Protein AF-A0A7W9YPM6-F1 (afdb_monomer)

Structure (mmCIF, N/CA/C/O backbone):
data_AF-A0A7W9YPM6-F1
#
_entry.id   AF-A0A7W9YPM6-F1
#
loop_
_atom_site.group_PDB
_atom_site.id
_atom_site.type_symbol
_atom_site.label_atom_id
_atom_site.label_alt_id
_atom_site.label_comp_id
_atom_site.label_asym_id
_atom_site.label_entity_id
_atom_site.label_seq_id
_atom_site.pdbx_PDB_ins_code
_atom_site.Cartn_x
_atom_site.Cartn_y
_atom_site.Cartn_z
_atom_site.occupancy
_atom_site.B_iso_or_equiv
_atom_site.auth_seq_id
_atom_site.auth_comp_id
_atom_site.auth_asym_id
_atom_site.auth_atom_id
_atom_site.pdbx_PDB_model_num
ATOM 1 N N . MET A 1 1 ? 7.219 -7.997 -9.330 1.00 70.38 1 MET A N 1
ATOM 2 C CA . MET A 1 1 ? 7.796 -6.696 -8.945 1.00 70.38 1 MET A CA 1
ATOM 3 C C . MET A 1 1 ? 7.774 -6.607 -7.430 1.00 70.38 1 MET A C 1
ATOM 5 O O . MET A 1 1 ? 6.708 -6.798 -6.855 1.00 70.38 1 MET A O 1
ATOM 9 N N . ASN A 1 2 ? 8.928 -6.438 -6.785 1.00 84.19 2 ASN A N 1
ATOM 10 C CA . ASN A 1 2 ? 8.978 -6.275 -5.331 1.00 84.19 2 ASN A CA 1
ATOM 11 C C . ASN A 1 2 ? 8.712 -4.807 -4.997 1.00 84.19 2 ASN A C 1
ATOM 13 O O . ASN A 1 2 ? 9.310 -3.921 -5.606 1.00 84.19 2 ASN A O 1
ATOM 17 N N . ILE A 1 3 ? 7.807 -4.571 -4.055 1.00 90.56 3 ILE A N 1
ATOM 18 C CA . ILE A 1 3 ? 7.374 -3.238 -3.639 1.00 90.56 3 ILE A CA 1
ATOM 19 C C . ILE A 1 3 ? 7.685 -3.113 -2.159 1.00 90.56 3 ILE A C 1
ATOM 21 O O . ILE A 1 3 ? 7.471 -4.067 -1.407 1.00 90.56 3 ILE A O 1
ATOM 25 N N . TYR A 1 4 ? 8.185 -1.961 -1.739 1.00 91.81 4 TYR A N 1
ATOM 26 C CA . TYR A 1 4 ? 8.462 -1.662 -0.345 1.00 91.81 4 TYR A CA 1
ATOM 27 C C . TYR A 1 4 ? 7.701 -0.432 0.127 1.00 91.81 4 TYR A C 1
ATOM 29 O O . TYR A 1 4 ? 7.403 0.484 -0.643 1.00 91.81 4 TYR A O 1
ATOM 37 N N . PHE A 1 5 ? 7.379 -0.431 1.417 1.00 93.06 5 PHE A N 1
ATOM 38 C CA . PHE A 1 5 ? 6.849 0.739 2.093 1.00 93.06 5 PHE A CA 1
ATOM 39 C C . PHE A 1 5 ? 7.984 1.739 2.338 1.00 93.06 5 PHE A C 1
ATOM 41 O O . PHE A 1 5 ? 8.942 1.434 3.050 1.00 93.06 5 PHE A O 1
ATOM 48 N N . SER A 1 6 ? 7.888 2.918 1.723 1.00 92.06 6 SER A N 1
ATOM 49 C CA . SER A 1 6 ? 8.939 3.938 1.738 1.00 92.06 6 SER A CA 1
ATOM 50 C C . SER A 1 6 ? 8.724 4.960 2.849 1.00 92.06 6 SER A C 1
ATOM 52 O O . SER A 1 6 ? 9.638 5.209 3.632 1.00 92.06 6 SER A O 1
ATOM 54 N N . ASN A 1 7 ? 7.535 5.564 2.926 1.00 93.25 7 ASN A N 1
ATOM 55 C CA . ASN A 1 7 ? 7.234 6.596 3.917 1.00 93.25 7 ASN A CA 1
ATOM 56 C C . ASN A 1 7 ? 5.719 6.807 4.075 1.00 93.25 7 ASN A C 1
ATOM 58 O O . ASN A 1 7 ? 4.920 6.249 3.322 1.00 93.25 7 ASN A O 1
ATOM 62 N N . TYR A 1 8 ? 5.320 7.657 5.019 1.00 95.56 8 TYR A N 1
ATOM 63 C CA . TYR A 1 8 ? 3.950 8.128 5.173 1.00 95.56 8 TYR A CA 1
ATOM 64 C C . TYR A 1 8 ? 3.888 9.591 5.621 1.00 95.56 8 TYR A C 1
ATOM 66 O O . TYR A 1 8 ? 4.840 10.129 6.182 1.00 95.56 8 TYR A O 1
ATOM 74 N N . ILE A 1 9 ? 2.742 10.229 5.389 1.00 96.56 9 ILE A N 1
ATOM 75 C CA . ILE A 1 9 ? 2.405 11.556 5.914 1.00 96.56 9 ILE A CA 1
ATOM 76 C C . ILE A 1 9 ? 1.009 11.477 6.529 1.00 96.56 9 ILE A C 1
ATOM 78 O O . ILE A 1 9 ? 0.075 11.018 5.873 1.00 96.56 9 ILE A O 1
ATOM 82 N N . VAL A 1 10 ? 0.864 11.948 7.770 1.00 94.50 10 VAL A N 1
ATOM 83 C CA . VAL A 1 10 ? -0.439 12.150 8.422 1.00 94.50 10 VAL A CA 1
ATOM 84 C C . VAL A 1 10 ? -0.757 13.637 8.387 1.00 94.50 10 VAL A C 1
ATOM 86 O O . VAL A 1 10 ? -0.068 14.437 9.018 1.00 94.50 10 VAL A O 1
ATOM 89 N N . HIS A 1 11 ? -1.800 14.010 7.657 1.00 93.75 11 HIS A N 1
ATOM 90 C CA . HIS A 1 11 ? -2.347 15.356 7.691 1.00 93.75 11 HIS A CA 1
ATOM 91 C C . HIS A 1 11 ? -3.478 15.400 8.720 1.00 93.75 11 HIS A C 1
ATOM 93 O O . HIS A 1 11 ? -4.579 14.894 8.489 1.00 93.75 11 HIS A O 1
ATOM 99 N N . GLN A 1 12 ? -3.170 15.972 9.884 1.00 89.50 12 GLN A N 1
ATOM 100 C CA . GLN A 1 12 ? -4.081 15.994 11.022 1.00 89.50 12 GLN A CA 1
ATOM 101 C C . GLN A 1 12 ? -5.285 16.897 10.761 1.00 89.50 12 GLN A C 1
ATOM 103 O O . GLN A 1 12 ? -5.148 18.053 10.347 1.00 89.50 12 GLN A O 1
ATOM 108 N N . ALA A 1 13 ? -6.479 16.388 11.049 1.00 84.12 13 ALA A N 1
ATOM 109 C CA . ALA A 1 13 ? -7.677 17.209 10.995 1.00 84.12 13 ALA A CA 1
ATOM 110 C C . ALA A 1 13 ? -7.721 18.210 12.159 1.00 84.12 13 ALA A C 1
ATOM 112 O O . ALA A 1 13 ? -7.359 17.902 13.292 1.00 84.12 13 ALA A O 1
ATOM 113 N N . LYS A 1 14 ? -8.270 19.406 11.903 1.00 77.31 14 LYS A N 1
ATOM 114 C CA . LYS A 1 14 ? -8.477 20.435 12.943 1.00 77.31 14 LYS A CA 1
ATOM 115 C C . LYS A 1 14 ? -9.423 19.985 14.061 1.00 77.31 14 LYS A C 1
ATOM 117 O O . LYS A 1 14 ? -9.377 20.523 15.160 1.00 77.31 14 LYS A O 1
ATOM 122 N N . GLN A 1 15 ? -10.320 19.045 13.767 1.00 73.44 15 GLN A N 1
ATOM 123 C CA . GLN A 1 15 ? -11.243 18.475 14.741 1.00 73.44 15 GLN A CA 1
ATOM 124 C C . GLN A 1 15 ? -10.820 17.045 15.056 1.00 73.44 15 GLN A C 1
ATOM 126 O O . GLN A 1 15 ? -10.703 16.234 14.140 1.00 73.44 15 GLN A O 1
ATOM 131 N N . GLY A 1 16 ? -10.670 16.731 16.344 1.00 74.75 16 GLY A N 1
ATOM 132 C CA . GLY A 1 16 ? -10.303 15.394 16.807 1.00 74.75 16 GLY A CA 1
ATOM 133 C C . GLY A 1 16 ? -11.259 14.300 16.311 1.00 74.75 16 GLY A C 1
ATOM 134 O O . GLY A 1 16 ? -12.472 14.515 16.162 1.00 74.75 16 GLY A O 1
ATOM 135 N N . GLY A 1 17 ? -10.687 13.129 16.031 1.00 84.00 17 GLY A N 1
ATOM 136 C CA . GLY A 1 17 ? -11.378 11.899 15.647 1.00 84.00 17 GLY A CA 1
ATOM 137 C C . GLY A 1 17 ? -11.103 10.760 16.630 1.00 84.00 17 GLY A C 1
ATOM 138 O O . GLY A 1 17 ? -10.330 10.909 17.576 1.00 84.00 17 GLY A O 1
ATOM 139 N N . LYS A 1 18 ? -11.734 9.603 16.407 1.00 90.38 18 LYS A N 1
ATOM 140 C CA . LYS A 1 18 ? -11.405 8.390 17.171 1.00 90.38 18 LYS A CA 1
ATOM 141 C C . LYS A 1 18 ? -10.057 7.859 16.695 1.00 90.38 18 LYS A C 1
ATOM 143 O O . LYS A 1 18 ? -9.777 7.934 15.505 1.00 90.38 18 LYS A O 1
ATOM 148 N N . MET A 1 19 ? -9.250 7.310 17.596 1.00 91.94 19 MET A N 1
ATOM 149 C CA . MET A 1 19 ? -7.986 6.674 17.224 1.00 91.94 19 MET A CA 1
ATOM 150 C C . MET A 1 19 ? -8.243 5.443 16.338 1.00 91.94 19 MET A C 1
ATOM 152 O O . MET A 1 19 ? -9.158 4.650 16.591 1.00 91.94 19 MET A O 1
ATOM 156 N N . CYS A 1 20 ? -7.438 5.296 15.295 1.00 91.44 20 CYS A N 1
ATOM 157 C CA . CYS A 1 20 ? -7.378 4.125 14.434 1.00 91.44 20 CYS A CA 1
ATOM 158 C C . CYS A 1 20 ? -5.928 3.838 14.042 1.00 91.44 20 CYS A C 1
ATOM 160 O O . CYS A 1 20 ? -5.061 4.714 14.074 1.00 91.44 20 CYS A O 1
ATOM 162 N N . GLU A 1 21 ? -5.666 2.596 13.667 1.00 92.50 21 GLU A N 1
ATOM 163 C CA . GLU A 1 21 ? -4.341 2.141 13.273 1.00 92.50 21 GLU A CA 1
ATOM 164 C C . GLU A 1 21 ? -4.397 1.637 11.842 1.00 92.50 21 GLU A C 1
ATOM 166 O O . GLU A 1 21 ? -5.256 0.833 11.484 1.00 92.50 21 GLU A O 1
ATOM 171 N N . VAL A 1 22 ? -3.463 2.092 11.022 1.00 93.56 22 VAL A N 1
ATOM 172 C CA . VAL A 1 22 ? -3.251 1.549 9.687 1.00 93.56 22 VAL A CA 1
ATOM 173 C C . VAL A 1 22 ? -2.108 0.558 9.761 1.00 93.56 22 VAL A C 1
ATOM 175 O O . VAL A 1 22 ? -1.008 0.883 10.210 1.00 93.56 22 VAL A O 1
ATOM 178 N N . LEU A 1 23 ? -2.406 -0.669 9.358 1.00 92.69 23 LEU A N 1
ATOM 179 C CA . LEU A 1 23 ? -1.520 -1.815 9.428 1.00 92.69 23 LEU A CA 1
ATOM 180 C C . LEU A 1 23 ? -1.058 -2.148 8.014 1.00 92.69 23 LEU A C 1
ATOM 182 O O . LEU A 1 23 ? -1.881 -2.418 7.139 1.00 92.69 23 LEU A O 1
ATOM 186 N N . ILE A 1 24 ? 0.254 -2.145 7.802 1.00 93.44 24 ILE A N 1
ATOM 187 C CA . ILE A 1 24 ? 0.884 -2.512 6.532 1.00 93.44 24 ILE A CA 1
ATOM 188 C C . ILE A 1 24 ? 1.659 -3.801 6.761 1.00 93.44 24 ILE A C 1
ATOM 190 O O . ILE A 1 24 ? 2.572 -3.827 7.588 1.00 93.44 24 ILE A O 1
ATOM 194 N N . LYS A 1 25 ? 1.293 -4.869 6.054 1.00 92.25 25 LYS A N 1
ATOM 195 C CA . LYS A 1 25 ? 1.967 -6.161 6.177 1.00 92.25 25 LYS A CA 1
ATOM 196 C C . LYS A 1 25 ? 3.303 -6.134 5.435 1.00 92.25 25 LYS A C 1
ATOM 198 O O . LYS A 1 25 ? 3.363 -5.861 4.236 1.00 92.25 25 LYS A O 1
ATOM 203 N N . GLU A 1 26 ? 4.371 -6.408 6.173 1.00 90.31 26 GLU A N 1
ATOM 204 C CA . GLU A 1 26 ? 5.752 -6.475 5.703 1.00 90.31 26 GLU A CA 1
ATOM 205 C C . GLU A 1 26 ? 6.220 -7.935 5.694 1.00 90.31 26 GLU A C 1
ATOM 207 O O . GLU A 1 26 ? 5.919 -8.699 6.614 1.00 90.31 26 GLU A O 1
ATOM 212 N N . LYS A 1 27 ? 7.022 -8.309 4.692 1.00 87.75 27 LYS A N 1
ATOM 213 C CA . LYS A 1 27 ? 7.661 -9.626 4.658 1.00 87.75 27 LYS A CA 1
ATOM 214 C C . LYS A 1 27 ? 8.650 -9.762 5.824 1.00 87.75 27 LYS A C 1
ATOM 216 O O . LYS A 1 27 ? 9.477 -8.866 6.017 1.00 87.75 27 LYS A O 1
ATOM 221 N N . PRO A 1 28 ? 8.641 -10.881 6.569 1.00 75.94 28 PRO A N 1
ATOM 222 C CA . PRO A 1 28 ? 9.538 -11.085 7.706 1.00 75.94 28 PRO A CA 1
ATOM 223 C C . PRO A 1 28 ? 11.018 -11.151 7.301 1.00 75.94 28 PRO A C 1
ATOM 225 O O . PRO A 1 28 ? 11.866 -10.642 8.034 1.00 75.94 28 PRO A O 1
ATOM 228 N N . ASN A 1 29 ? 11.308 -11.708 6.119 1.00 74.75 29 ASN A N 1
ATOM 229 C CA . ASN A 1 29 ? 12.650 -11.859 5.552 1.00 74.75 29 ASN A CA 1
ATOM 230 C C . ASN A 1 29 ? 12.658 -11.347 4.099 1.00 74.75 29 ASN A C 1
ATOM 232 O O . ASN A 1 29 ? 12.506 -12.137 3.162 1.00 74.75 29 ASN A O 1
ATOM 236 N N . PRO A 1 30 ? 12.734 -10.023 3.881 1.00 73.38 30 PRO A N 1
ATOM 237 C CA . PRO A 1 30 ? 12.747 -9.472 2.535 1.00 73.38 30 PRO A CA 1
ATOM 238 C C . PRO A 1 30 ? 14.016 -9.926 1.787 1.00 73.38 30 PRO A C 1
ATOM 240 O O . PRO A 1 30 ? 15.078 -10.019 2.401 1.00 73.38 30 PRO A O 1
ATOM 243 N N . PRO A 1 31 ? 13.948 -10.162 0.461 1.00 65.81 31 PRO A N 1
ATOM 244 C CA . PRO A 1 31 ? 15.113 -10.570 -0.338 1.00 65.81 31 PRO A CA 1
ATOM 245 C C . PRO A 1 31 ? 16.246 -9.529 -0.338 1.00 65.81 31 PRO A C 1
ATOM 247 O O . PRO A 1 31 ? 17.378 -9.848 -0.681 1.00 65.81 31 PRO A O 1
ATOM 250 N N . PHE A 1 32 ? 15.944 -8.299 0.076 1.00 68.69 32 PHE A N 1
ATOM 251 C CA . PHE A 1 32 ? 16.897 -7.230 0.329 1.00 68.69 32 PHE A CA 1
ATOM 252 C C . PHE A 1 32 ? 16.694 -6.780 1.781 1.00 68.69 32 PHE A C 1
ATOM 254 O O . PHE A 1 32 ? 15.632 -6.256 2.115 1.00 68.69 32 PHE A O 1
ATOM 261 N N . HIS A 1 33 ? 17.677 -7.034 2.653 1.00 55.09 33 HIS A N 1
ATOM 262 C CA . HIS A 1 33 ? 17.526 -6.953 4.116 1.00 55.09 33 HIS A CA 1
ATOM 263 C C . HIS A 1 33 ? 17.085 -5.577 4.649 1.00 55.09 33 HIS A C 1
ATOM 265 O O . HIS A 1 33 ? 16.446 -5.509 5.698 1.00 55.09 33 HIS A O 1
ATOM 271 N N . GLU A 1 34 ? 17.377 -4.495 3.927 1.00 60.44 34 GLU A N 1
ATOM 272 C CA . GLU A 1 34 ? 16.981 -3.129 4.301 1.00 60.44 34 GLU A CA 1
ATOM 273 C C . GLU A 1 34 ? 15.593 -2.734 3.768 1.00 60.44 34 GLU A C 1
ATOM 275 O O . GLU A 1 34 ? 14.989 -1.756 4.214 1.00 60.44 34 GLU A O 1
ATOM 280 N N . SER A 1 35 ? 15.050 -3.500 2.821 1.00 63.25 35 SER A N 1
ATOM 281 C CA . SER A 1 35 ? 13.790 -3.188 2.159 1.00 63.25 35 SER A CA 1
ATOM 282 C C . SER A 1 35 ? 12.616 -3.702 2.982 1.00 63.25 35 SER A C 1
ATOM 284 O O . SER A 1 35 ? 12.411 -4.906 3.110 1.00 63.25 35 SER A O 1
ATOM 286 N N . ARG A 1 36 ? 11.766 -2.800 3.482 1.00 75.94 36 ARG A N 1
ATOM 287 C CA . ARG A 1 36 ? 10.468 -3.140 4.097 1.00 75.94 36 ARG A CA 1
ATOM 288 C C . ARG A 1 36 ? 9.461 -3.578 3.029 1.00 75.94 36 ARG A C 1
ATOM 290 O O . ARG A 1 36 ? 8.461 -2.902 2.781 1.00 75.94 36 ARG A O 1
ATOM 297 N N . THR A 1 37 ? 9.779 -4.658 2.308 1.00 88.75 37 THR A N 1
ATOM 298 C CA . THR A 1 37 ? 8.940 -5.154 1.215 1.00 88.75 37 THR A CA 1
ATOM 299 C C . THR A 1 37 ? 7.611 -5.632 1.759 1.00 88.75 37 THR A C 1
ATOM 301 O O . THR A 1 37 ? 7.576 -6.308 2.785 1.00 88.75 37 THR A O 1
ATOM 304 N N . ILE A 1 38 ? 6.538 -5.313 1.056 1.00 91.56 38 ILE A N 1
ATOM 305 C CA . ILE A 1 38 ? 5.182 -5.628 1.488 1.00 91.56 38 ILE A CA 1
ATOM 306 C C . ILE A 1 38 ? 4.710 -6.960 0.914 1.00 91.56 38 ILE A C 1
ATOM 308 O O . ILE A 1 38 ? 5.251 -7.476 -0.072 1.00 91.56 38 ILE A O 1
ATOM 312 N N . GLU A 1 39 ? 3.665 -7.501 1.519 1.00 90.94 39 GLU A N 1
ATOM 313 C CA . GLU A 1 39 ? 2.921 -8.634 0.984 1.00 90.94 39 GLU A CA 1
ATOM 314 C C . GLU A 1 39 ? 1.418 -8.471 1.254 1.00 90.94 39 GLU A C 1
ATOM 316 O O . GLU A 1 39 ? 1.038 -7.784 2.205 1.0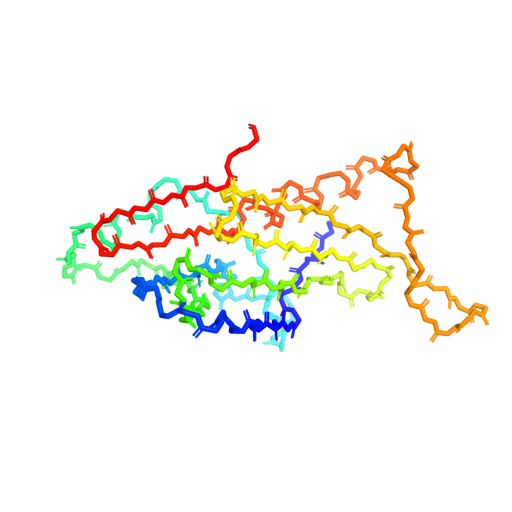0 90.94 39 GLU A O 1
ATOM 321 N N . PRO A 1 40 ? 0.542 -9.078 0.436 1.00 90.38 40 PRO A N 1
ATOM 322 C CA . PRO A 1 40 ? -0.895 -9.012 0.664 1.00 90.38 40 PRO A CA 1
ATOM 323 C C . PRO A 1 40 ? -1.291 -9.574 2.034 1.00 90.38 40 PRO A C 1
ATOM 325 O O . PRO A 1 40 ? -0.753 -10.587 2.494 1.00 90.38 40 PRO A O 1
ATOM 328 N N . ILE A 1 41 ? -2.272 -8.931 2.663 1.00 88.44 41 ILE A N 1
ATOM 329 C CA . ILE A 1 41 ? -2.933 -9.433 3.864 1.00 88.44 41 ILE A CA 1
ATOM 330 C C . ILE A 1 41 ? -3.911 -10.533 3.449 1.00 88.44 41 ILE A C 1
ATOM 332 O O . ILE A 1 41 ? -4.774 -10.335 2.591 1.00 88.44 41 ILE A O 1
ATOM 336 N N . HIS A 1 42 ? -3.801 -11.683 4.101 1.00 83.94 42 HIS A N 1
ATOM 337 C CA . HIS A 1 42 ? -4.801 -12.739 4.078 1.00 83.94 42 HIS A CA 1
ATOM 338 C C . HIS A 1 42 ? -5.707 -12.625 5.306 1.00 83.94 42 HIS A C 1
ATOM 340 O O . HIS A 1 42 ? -5.307 -12.131 6.360 1.00 83.94 42 HIS A O 1
ATOM 346 N N . PHE A 1 43 ? -6.940 -13.120 5.196 1.00 78.44 43 PHE A N 1
ATOM 347 C CA . PHE A 1 43 ? -7.895 -13.104 6.309 1.00 78.44 43 PHE A CA 1
ATOM 348 C C . PHE A 1 43 ? -7.333 -13.775 7.576 1.00 78.44 43 PHE A C 1
ATOM 350 O O . PHE A 1 43 ? -7.487 -13.252 8.679 1.00 78.44 43 PHE A O 1
ATOM 357 N N . SER A 1 44 ? -6.613 -14.891 7.412 1.00 81.12 44 SER A N 1
ATOM 358 C CA . SER A 1 44 ? -5.926 -15.603 8.498 1.00 81.12 44 SER A CA 1
ATOM 359 C C . SER A 1 44 ? -4.954 -14.718 9.272 1.00 81.12 44 SER A C 1
ATOM 361 O O . SER A 1 44 ? -4.839 -14.857 10.487 1.00 81.12 44 SER A O 1
ATOM 363 N N . ASP A 1 45 ? -4.299 -13.775 8.593 1.00 80.81 45 ASP A N 1
ATOM 364 C CA . ASP A 1 45 ? -3.316 -12.893 9.215 1.00 80.81 45 ASP A CA 1
ATOM 365 C C . ASP A 1 45 ? -3.976 -11.951 10.220 1.00 80.81 45 ASP A C 1
ATOM 367 O O . ASP A 1 45 ? -3.330 -11.490 11.154 1.00 80.81 45 ASP A O 1
ATOM 371 N N . SER A 1 46 ? -5.263 -11.658 10.048 1.00 73.62 46 SER A N 1
ATOM 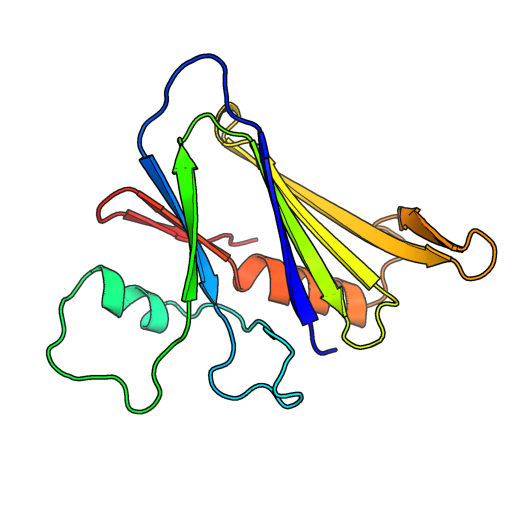372 C CA . SER A 1 46 ? -5.977 -10.699 10.889 1.00 73.62 46 SER A CA 1
ATOM 373 C C . SER A 1 46 ? -6.592 -11.326 12.137 1.00 73.62 46 SER A C 1
ATOM 375 O O . SER A 1 46 ? -6.958 -10.610 13.069 1.00 73.62 46 SER A O 1
ATOM 377 N N . LEU A 1 47 ? -6.655 -12.661 12.202 1.00 75.81 47 LEU A N 1
ATOM 378 C CA . LEU A 1 47 ? -7.144 -13.385 13.378 1.00 75.81 47 LEU A CA 1
ATOM 379 C C . LEU A 1 47 ? -6.288 -13.112 14.625 1.00 75.81 47 LEU A C 1
ATOM 381 O O . LEU A 1 47 ? -6.820 -13.109 15.734 1.00 75.81 47 LEU A O 1
ATOM 385 N N . GLN A 1 48 ? -5.001 -12.784 14.450 1.00 74.31 48 GLN A N 1
ATOM 386 C CA . GLN A 1 48 ? -4.096 -12.425 15.552 1.00 74.31 48 GLN A CA 1
ATOM 387 C C . GLN A 1 48 ? -4.507 -11.148 16.303 1.00 74.31 48 GLN A C 1
ATOM 389 O O . GLN A 1 48 ? -4.057 -10.907 17.417 1.00 74.31 48 GLN A O 1
ATOM 394 N N . PHE A 1 49 ? -5.348 -10.310 15.693 1.00 73.06 49 PHE A N 1
ATOM 395 C CA . PHE A 1 49 ? -5.846 -9.082 16.311 1.00 73.06 49 PHE A CA 1
ATOM 396 C C . PHE A 1 49 ? -7.197 -9.271 17.010 1.00 73.06 49 PHE A C 1
ATOM 398 O O . PHE A 1 49 ? -7.642 -8.369 17.717 1.00 73.06 49 PHE A O 1
ATOM 405 N N . ILE A 1 50 ? -7.854 -10.413 16.790 1.00 69.62 50 ILE A N 1
ATOM 406 C CA . ILE A 1 50 ? -9.158 -10.759 17.373 1.00 69.62 50 ILE A CA 1
ATOM 407 C C . ILE A 1 50 ? -8.971 -11.742 18.535 1.00 69.62 50 ILE A C 1
ATOM 409 O O . ILE A 1 50 ? -9.705 -11.681 19.518 1.00 69.62 50 ILE A O 1
ATOM 413 N N . SER A 1 51 ? -7.970 -12.622 18.452 1.00 64.00 51 S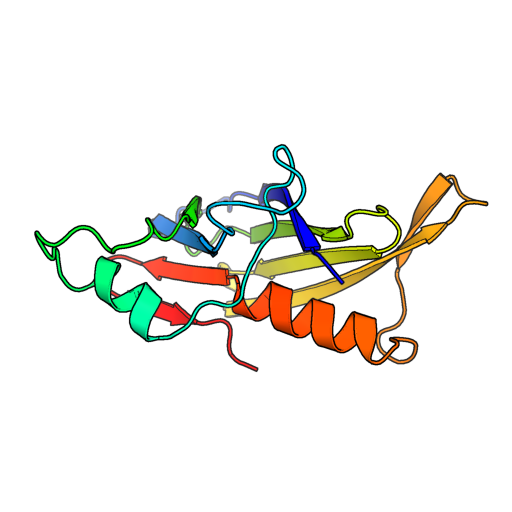ER A N 1
ATOM 414 C CA . SER A 1 51 ? -7.641 -13.588 19.496 1.00 64.00 51 SER A CA 1
ATOM 415 C C . SER A 1 51 ? -6.202 -13.382 19.977 1.00 64.00 51 SER A C 1
ATOM 417 O O . SER A 1 51 ? -5.281 -13.491 19.164 1.00 64.00 51 SER A O 1
ATOM 419 N N . PRO A 1 52 ? -5.970 -13.135 21.279 1.00 55.38 52 PRO A N 1
ATOM 420 C CA . PRO A 1 52 ? -4.651 -13.295 21.868 1.00 55.38 52 PRO A CA 1
ATOM 421 C C . PRO A 1 52 ? -4.347 -14.798 21.912 1.00 55.38 52 PRO A C 1
ATOM 423 O O . PRO A 1 52 ? -4.616 -15.477 22.896 1.00 55.38 52 PRO A O 1
ATOM 426 N N . SER A 1 53 ? -3.874 -15.361 20.803 1.00 54.19 53 SER A N 1
ATOM 427 C CA . SER A 1 53 ? -3.365 -16.729 20.815 1.00 54.19 53 SER A CA 1
ATOM 428 C C . SER A 1 53 ? -1.975 -16.732 21.447 1.00 54.19 53 SER A C 1
ATOM 430 O O . SER A 1 53 ? -1.050 -16.130 20.908 1.00 54.19 53 SER A O 1
ATOM 432 N N . ASP A 1 54 ? -1.808 -17.478 22.542 1.00 55.41 54 ASP A N 1
ATOM 433 C CA . ASP A 1 54 ? -0.507 -17.749 23.188 1.00 55.41 54 ASP A CA 1
ATOM 434 C C . ASP A 1 54 ? 0.488 -18.477 22.263 1.00 55.41 54 ASP A C 1
ATOM 436 O O . ASP A 1 54 ? 1.684 -18.586 22.542 1.00 55.41 54 ASP A O 1
ATOM 440 N N . LYS A 1 55 ? 0.002 -18.983 21.125 1.00 55.53 55 LYS A N 1
ATOM 441 C CA . LYS A 1 55 ? 0.812 -19.626 20.096 1.00 55.53 55 LYS A CA 1
ATOM 442 C C . LYS A 1 55 ? 1.394 -18.563 19.172 1.00 55.53 55 LYS A C 1
ATOM 444 O O . LYS A 1 55 ? 0.708 -18.044 18.294 1.00 55.53 55 LYS A O 1
ATOM 449 N N . ARG A 1 56 ? 2.685 -18.273 19.355 1.00 54.75 56 ARG A N 1
ATOM 450 C CA . ARG A 1 56 ? 3.461 -17.485 18.391 1.00 54.75 56 ARG A CA 1
ATOM 451 C C . ARG A 1 56 ? 3.384 -18.171 17.018 1.00 54.75 56 ARG A C 1
ATOM 453 O O . ARG A 1 56 ? 3.641 -19.375 16.951 1.00 54.75 56 ARG A O 1
ATOM 460 N N . PRO A 1 57 ? 3.024 -17.454 15.942 1.00 57.44 57 PRO A N 1
ATOM 461 C CA . PRO A 1 57 ? 3.044 -18.027 14.602 1.00 57.44 57 PRO A CA 1
ATOM 462 C C . PRO A 1 57 ? 4.465 -18.494 14.240 1.00 57.44 57 PRO A C 1
ATOM 464 O O . PRO A 1 57 ? 5.447 -17.904 14.694 1.00 57.44 57 PRO A O 1
ATOM 467 N N . LEU A 1 58 ? 4.555 -19.572 13.447 1.00 55.69 58 LEU A N 1
ATOM 468 C CA . LEU A 1 58 ? 5.820 -20.208 13.034 1.00 55.69 58 LEU A CA 1
ATOM 469 C C . LEU A 1 58 ? 6.772 -19.215 12.348 1.00 55.69 58 LEU A C 1
ATOM 471 O O . LEU A 1 58 ? 7.978 -19.277 12.567 1.00 55.69 58 LEU A O 1
ATOM 475 N N . GLU A 1 59 ? 6.220 -18.257 11.601 1.00 59.22 59 GLU A N 1
ATOM 476 C CA . GLU A 1 59 ? 6.907 -17.023 11.232 1.00 59.22 59 GLU A CA 1
ATOM 477 C C . GLU A 1 59 ? 6.154 -15.821 11.819 1.00 59.22 59 GLU A C 1
ATOM 479 O O . GLU A 1 59 ? 4.928 -15.739 11.685 1.00 59.22 59 GLU A O 1
ATOM 484 N N . PRO A 1 60 ? 6.842 -14.865 12.467 1.00 66.44 60 PRO A N 1
ATOM 485 C CA . PRO A 1 60 ? 6.189 -13.672 12.976 1.00 66.44 60 PRO A CA 1
ATOM 486 C C . PRO A 1 60 ? 5.711 -12.816 11.801 1.00 66.44 60 PRO A C 1
ATOM 488 O O . PRO A 1 60 ? 6.523 -12.218 11.095 1.00 66.44 60 PRO A O 1
ATOM 491 N N . ILE A 1 61 ? 4.393 -12.733 11.611 1.00 71.75 61 ILE A N 1
ATOM 492 C CA . ILE A 1 61 ? 3.790 -11.784 10.673 1.00 71.75 61 ILE A CA 1
ATOM 493 C C . ILE A 1 61 ? 4.191 -10.378 11.127 1.00 71.75 61 ILE A C 1
ATOM 495 O O . ILE A 1 61 ? 3.923 -9.989 12.267 1.00 71.75 61 ILE A O 1
ATOM 499 N N . ARG A 1 62 ? 4.853 -9.614 10.255 1.00 82.88 62 ARG A N 1
ATOM 500 C CA . ARG A 1 62 ? 5.309 -8.265 10.590 1.00 82.88 62 ARG A CA 1
ATOM 501 C C . ARG A 1 62 ? 4.331 -7.240 10.055 1.00 82.88 62 ARG A C 1
ATOM 503 O O . ARG A 1 62 ? 4.050 -7.195 8.863 1.00 82.88 62 ARG A O 1
ATOM 510 N N . TYR A 1 63 ? 3.851 -6.386 10.949 1.00 87.31 63 TYR A N 1
ATOM 511 C CA . TYR A 1 63 ? 3.078 -5.214 10.574 1.00 87.31 63 TYR A CA 1
ATOM 512 C C . TYR A 1 63 ? 3.834 -3.948 10.930 1.00 87.31 63 TYR A C 1
ATOM 514 O O . TYR A 1 63 ? 4.260 -3.755 12.071 1.00 87.31 63 TYR A O 1
ATOM 522 N N . ARG A 1 64 ? 3.922 -3.042 9.961 1.00 89.81 64 ARG A N 1
ATOM 523 C CA . ARG A 1 64 ? 4.128 -1.629 10.244 1.00 89.81 64 ARG A CA 1
ATOM 524 C C . ARG A 1 64 ? 2.802 -1.057 10.717 1.00 89.81 64 ARG A C 1
ATOM 526 O O . ARG A 1 64 ? 1.798 -1.187 10.023 1.00 89.81 64 ARG A O 1
ATOM 533 N N . MET A 1 65 ? 2.807 -0.424 11.881 1.00 91.44 65 MET A N 1
ATOM 534 C CA . MET A 1 65 ? 1.631 0.236 12.436 1.00 91.44 65 MET A CA 1
ATOM 535 C C . MET A 1 65 ? 1.799 1.749 12.345 1.00 91.44 65 MET A C 1
ATOM 537 O O . MET A 1 65 ? 2.835 2.283 12.742 1.00 91.44 65 MET A O 1
ATOM 541 N N . ILE A 1 66 ? 0.776 2.428 11.832 1.00 93.94 66 ILE A N 1
ATOM 542 C CA . ILE A 1 66 ? 0.679 3.886 11.803 1.00 93.94 66 ILE A CA 1
ATOM 543 C C . ILE A 1 66 ? -0.569 4.288 12.581 1.00 93.94 66 ILE A C 1
ATOM 545 O O . ILE A 1 66 ? -1.687 3.949 12.195 1.00 93.94 66 ILE A O 1
ATOM 549 N N . THR A 1 67 ? -0.380 5.031 13.665 1.00 92.88 67 THR A N 1
ATOM 550 C CA . THR A 1 67 ? -1.477 5.570 14.471 1.00 92.88 67 THR A CA 1
ATOM 551 C C . THR A 1 67 ? -1.964 6.892 13.888 1.00 92.88 67 THR A C 1
ATOM 553 O O . THR A 1 67 ? -1.169 7.798 13.643 1.00 92.88 67 THR A O 1
ATOM 556 N N . CYS A 1 68 ? -3.274 7.015 13.703 1.00 93.06 68 CYS A N 1
ATOM 557 C CA . CYS A 1 68 ? -3.943 8.233 13.249 1.00 93.06 68 CYS A CA 1
ATOM 558 C C . CYS A 1 68 ? -5.363 8.303 13.833 1.00 93.06 68 CYS A C 1
ATOM 560 O O . CYS A 1 68 ? -5.743 7.493 14.684 1.00 93.06 68 CYS A O 1
ATOM 562 N N . THR A 1 69 ? -6.149 9.287 13.412 1.00 92.88 69 THR A N 1
ATOM 563 C CA . THR A 1 69 ? -7.562 9.400 13.768 1.00 92.88 69 THR A CA 1
ATOM 564 C C . THR A 1 69 ? -8.470 9.186 12.562 1.00 92.88 69 THR A C 1
ATOM 566 O O . THR A 1 69 ? -8.098 9.452 11.423 1.00 92.88 69 THR A O 1
ATOM 569 N N . THR A 1 70 ? -9.724 8.802 12.811 1.00 89.94 70 THR A N 1
ATOM 570 C CA . THR A 1 70 ? -10.759 8.611 11.777 1.00 89.94 70 THR A CA 1
ATOM 571 C C . THR A 1 70 ? -11.151 9.892 11.028 1.00 89.94 70 THR A C 1
ATOM 573 O O . THR A 1 70 ? -12.099 9.873 10.245 1.00 89.94 70 THR A O 1
ATOM 576 N N . LYS A 1 71 ? -10.506 11.026 11.311 1.00 91.00 71 LYS A N 1
ATOM 577 C CA . LYS A 1 71 ? -10.703 12.288 10.595 1.00 91.00 71 LYS A CA 1
ATOM 578 C C . LYS A 1 71 ? -9.457 12.753 9.847 1.00 91.00 71 LYS A C 1
ATOM 580 O O . LYS A 1 71 ? -9.596 13.653 9.027 1.00 91.00 71 LYS A O 1
ATOM 585 N N . ASP A 1 72 ? -8.294 12.163 10.113 1.00 93.38 72 ASP A N 1
ATOM 586 C CA . ASP A 1 72 ? -7.050 12.541 9.447 1.00 93.38 72 ASP A CA 1
ATOM 587 C C . ASP A 1 72 ? -7.061 12.109 7.978 1.00 93.38 72 ASP A C 1
ATOM 589 O O . ASP A 1 72 ? -7.792 11.197 7.582 1.00 93.38 72 ASP A O 1
ATOM 593 N N . ASP A 1 73 ? -6.205 12.740 7.181 1.00 94.38 73 ASP A N 1
ATOM 594 C CA . ASP A 1 73 ? -5.849 12.218 5.868 1.00 94.38 73 ASP A CA 1
ATOM 595 C C . ASP A 1 73 ? -4.474 11.546 5.967 1.00 94.38 73 ASP A C 1
ATOM 597 O O . ASP A 1 73 ? -3.518 12.124 6.492 1.00 94.38 73 ASP A O 1
ATOM 601 N N . LEU A 1 74 ? -4.361 10.316 5.471 1.00 96.00 74 LEU A N 1
ATOM 602 C CA . LEU A 1 74 ? -3.126 9.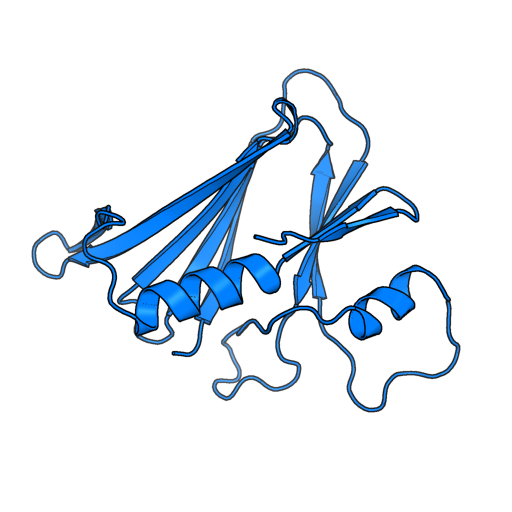536 5.512 1.00 96.00 74 LEU A CA 1
ATOM 603 C C . LEU A 1 74 ? -2.628 9.267 4.098 1.00 96.00 74 LEU A C 1
ATOM 605 O O . LEU A 1 74 ? -3.331 8.673 3.285 1.00 96.00 74 LEU A O 1
ATOM 609 N N . PHE A 1 75 ? -1.383 9.641 3.835 1.00 97.25 75 PHE A N 1
ATOM 610 C CA . PHE A 1 75 ? -0.686 9.373 2.586 1.00 97.25 75 PHE A CA 1
ATOM 611 C C . PHE A 1 75 ? 0.363 8.302 2.845 1.00 97.25 75 PHE A C 1
ATOM 613 O O . PHE A 1 75 ? 1.241 8.491 3.683 1.00 97.25 75 PHE A O 1
ATOM 620 N N . LEU A 1 76 ? 0.282 7.191 2.126 1.00 96.81 76 LEU A N 1
ATOM 621 C CA . LEU A 1 76 ? 1.245 6.099 2.184 1.00 96.81 76 LEU A CA 1
ATOM 622 C C . LEU A 1 76 ? 2.018 6.041 0.875 1.00 96.81 76 LEU A C 1
ATOM 624 O O . LEU A 1 76 ? 1.413 6.003 -0.196 1.00 96.81 76 LEU A O 1
ATOM 628 N N . PHE A 1 77 ? 3.342 6.002 0.965 1.00 96.19 77 PHE A N 1
ATOM 629 C CA . PHE A 1 77 ? 4.239 5.976 -0.182 1.00 96.19 77 PHE A CA 1
ATOM 630 C C . PHE A 1 77 ? 4.894 4.608 -0.288 1.00 96.19 77 PHE A C 1
ATOM 632 O O . PHE A 1 77 ? 5.603 4.167 0.621 1.00 96.19 77 PHE A O 1
ATOM 639 N N . PHE A 1 78 ? 4.695 3.968 -1.429 1.00 95.25 78 PHE A N 1
ATOM 640 C CA . PHE A 1 78 ? 5.294 2.694 -1.780 1.00 95.25 78 PHE A CA 1
ATOM 641 C C . PHE A 1 78 ? 6.112 2.853 -3.047 1.00 95.25 78 PHE A C 1
ATOM 643 O O . PHE A 1 78 ? 5.772 3.659 -3.915 1.00 95.25 78 PHE A O 1
ATOM 650 N N . LYS A 1 79 ? 7.189 2.086 -3.154 1.00 94.25 79 LYS A N 1
ATOM 651 C CA . LYS A 1 79 ? 8.090 2.136 -4.301 1.00 94.25 79 LYS A CA 1
ATOM 652 C C . LYS A 1 79 ? 8.521 0.747 -4.717 1.00 94.25 79 LYS A C 1
ATOM 654 O O . LYS A 1 79 ? 8.542 -0.180 -3.906 1.00 94.25 79 LYS A O 1
ATOM 659 N N . THR A 1 80 ? 8.867 0.605 -5.982 1.00 91.31 80 THR A N 1
ATOM 660 C CA . THR A 1 80 ? 9.582 -0.571 -6.470 1.00 91.31 80 THR A CA 1
ATOM 661 C C . THR A 1 80 ? 11.038 -0.522 -6.053 1.00 91.31 80 THR A C 1
ATOM 663 O O . THR A 1 80 ? 11.581 0.550 -5.832 1.00 91.31 80 THR A O 1
ATOM 666 N N . ILE A 1 81 ? 11.679 -1.685 -5.933 1.00 87.69 81 ILE A N 1
ATOM 667 C CA . ILE A 1 81 ? 13.088 -1.769 -5.503 1.00 87.69 81 ILE A CA 1
ATOM 668 C C . ILE A 1 81 ? 14.044 -1.034 -6.456 1.00 87.69 81 ILE A C 1
ATOM 670 O O . ILE A 1 81 ? 15.060 -0.518 -6.012 1.00 87.69 81 ILE A O 1
ATOM 674 N N . ASP A 1 82 ? 13.713 -0.964 -7.743 1.00 88.50 82 ASP A N 1
ATOM 675 C CA . ASP A 1 82 ? 14.457 -0.195 -8.750 1.00 88.50 82 ASP A CA 1
ATOM 676 C C . ASP A 1 82 ? 14.114 1.309 -8.757 1.00 88.50 82 ASP A C 1
ATOM 678 O O . ASP A 1 82 ? 14.582 2.045 -9.625 1.00 88.50 82 ASP A O 1
ATOM 682 N N . ASP A 1 83 ? 13.264 1.754 -7.825 1.00 90.00 83 ASP A N 1
ATOM 683 C CA . ASP A 1 83 ? 12.743 3.113 -7.676 1.00 90.00 83 ASP A CA 1
ATOM 684 C C . ASP A 1 83 ? 12.021 3.685 -8.915 1.00 90.00 83 ASP A C 1
ATOM 686 O O . ASP A 1 83 ? 11.653 4.862 -8.913 1.00 90.00 83 ASP A O 1
ATOM 690 N N . GLN A 1 84 ? 11.731 2.873 -9.940 1.00 92.00 84 GLN A N 1
ATOM 691 C CA . GLN A 1 84 ? 11.103 3.330 -11.187 1.00 92.00 84 GLN A CA 1
ATOM 692 C C . GLN A 1 84 ? 9.619 3.666 -11.032 1.00 92.00 84 GLN A C 1
ATOM 694 O O . GLN A 1 84 ? 9.111 4.562 -11.708 1.00 92.00 84 GLN A O 1
ATOM 699 N N . LEU A 1 85 ? 8.917 2.985 -10.125 1.00 93.88 85 LEU A N 1
ATOM 700 C CA . LEU A 1 85 ? 7.501 3.209 -9.858 1.00 93.88 85 LEU A CA 1
ATOM 701 C C . LEU A 1 85 ? 7.289 3.616 -8.402 1.00 93.88 85 LEU A C 1
ATOM 703 O O . LEU A 1 85 ? 7.792 2.980 -7.475 1.00 93.88 85 LEU A O 1
ATOM 707 N N . MET A 1 86 ? 6.456 4.630 -8.200 1.00 95.94 86 MET A N 1
ATOM 708 C CA . MET A 1 86 ? 5.903 5.006 -6.908 1.00 95.94 86 MET A CA 1
ATOM 709 C C . MET A 1 86 ? 4.383 4.848 -6.932 1.00 95.94 86 MET A C 1
ATOM 711 O O . MET A 1 86 ? 3.704 5.360 -7.821 1.00 95.94 86 MET A O 1
ATOM 715 N N . ILE A 1 87 ? 3.847 4.180 -5.917 1.00 96.06 87 ILE A N 1
ATOM 716 C CA . ILE A 1 87 ? 2.413 4.037 -5.676 1.00 96.06 87 ILE A CA 1
ATOM 717 C C . ILE A 1 87 ? 2.093 4.808 -4.399 1.00 96.06 87 ILE A C 1
ATOM 719 O O . ILE A 1 87 ? 2.688 4.566 -3.349 1.00 96.06 87 ILE A O 1
ATOM 723 N N . VAL A 1 88 ? 1.155 5.744 -4.487 1.00 96.62 88 VAL A N 1
ATOM 724 C CA . VAL A 1 88 ? 0.673 6.522 -3.347 1.00 96.62 88 VAL A CA 1
ATOM 725 C C . VAL A 1 88 ? -0.762 6.117 -3.057 1.00 96.62 88 VAL A C 1
ATOM 727 O O . VAL A 1 88 ? -1.627 6.274 -3.919 1.00 96.62 88 VAL A O 1
ATOM 730 N N . ILE A 1 89 ? -1.013 5.608 -1.851 1.00 95.88 89 ILE A N 1
ATOM 731 C CA . ILE A 1 89 ? -2.368 5.361 -1.350 1.00 95.88 89 ILE A CA 1
ATOM 732 C C . ILE A 1 89 ? -2.718 6.497 -0.397 1.00 95.88 89 ILE A C 1
ATOM 734 O O . ILE A 1 89 ? -2.048 6.688 0.617 1.00 95.88 89 ILE A O 1
ATOM 738 N N . THR A 1 90 ? -3.773 7.235 -0.714 1.00 96.06 90 THR A N 1
ATOM 739 C CA . THR A 1 90 ? -4.305 8.291 0.143 1.00 96.06 90 THR A CA 1
ATOM 740 C C . THR A 1 90 ? -5.626 7.843 0.741 1.00 96.06 90 THR A C 1
ATOM 742 O O . THR A 1 90 ? -6.588 7.608 0.013 1.00 96.06 90 THR A O 1
ATOM 745 N N . PHE A 1 91 ? -5.688 7.761 2.065 1.00 94.81 91 PHE A N 1
ATOM 746 C CA . PHE A 1 91 ? -6.929 7.585 2.804 1.00 94.81 91 PHE A CA 1
ATOM 747 C C . PHE A 1 91 ? -7.448 8.944 3.249 1.00 94.81 91 PHE A C 1
ATOM 749 O O . PHE A 1 91 ? -6.813 9.621 4.052 1.00 94.81 91 PHE A O 1
ATOM 756 N N . PHE A 1 92 ? -8.620 9.315 2.748 1.00 93.31 92 PHE A N 1
ATOM 757 C CA . PHE A 1 92 ? -9.385 10.461 3.217 1.00 93.31 92 PHE A CA 1
ATOM 758 C C . PHE A 1 92 ? -10.400 9.973 4.255 1.00 93.31 92 PHE A C 1
ATOM 760 O O . PHE A 1 92 ? -11.575 9.764 3.917 1.00 93.31 92 PHE A O 1
ATOM 767 N N . PHE A 1 93 ? -9.971 9.724 5.501 1.00 90.06 93 PHE A N 1
ATOM 768 C CA . PHE A 1 93 ? -10.824 9.053 6.496 1.00 90.06 93 PHE A CA 1
ATOM 769 C C . PHE A 1 93 ? -12.103 9.833 6.783 1.00 90.06 93 PHE A C 1
ATOM 771 O O . PHE A 1 93 ? -13.186 9.249 6.781 1.00 90.06 93 PHE A O 1
ATOM 778 N N . GLY A 1 94 ? -12.008 11.161 6.901 1.00 86.50 94 GLY A N 1
ATOM 779 C CA . GLY A 1 94 ? -13.177 12.020 7.111 1.00 86.50 94 GLY A CA 1
ATOM 780 C C . GLY A 1 94 ? -14.210 11.965 5.976 1.00 86.50 94 GLY A C 1
ATOM 781 O O . GLY A 1 94 ? -15.369 12.315 6.189 1.00 86.50 94 GLY A O 1
ATOM 782 N N . ARG A 1 95 ? -13.815 11.510 4.778 1.00 88.31 95 ARG A N 1
ATOM 783 C CA . ARG A 1 95 ? -14.693 11.347 3.607 1.00 88.31 95 ARG A CA 1
ATOM 784 C C . ARG A 1 95 ? -15.057 9.888 3.325 1.00 88.31 95 ARG A C 1
ATOM 786 O O . ARG A 1 95 ? -15.824 9.649 2.397 1.00 88.31 95 ARG A O 1
ATOM 793 N N . GLY A 1 96 ? -14.487 8.932 4.063 1.00 87.31 96 GLY A N 1
ATOM 794 C CA . GLY A 1 96 ? -14.653 7.500 3.807 1.00 87.31 96 GLY A CA 1
ATOM 795 C C . GLY A 1 96 ? -14.173 7.071 2.416 1.00 87.31 96 GLY A C 1
ATOM 796 O O . GLY A 1 96 ? -14.800 6.217 1.796 1.00 87.31 96 GLY A O 1
ATOM 797 N N . LYS A 1 97 ? -13.111 7.697 1.886 1.00 91.00 97 LYS A N 1
ATOM 798 C CA . LYS A 1 97 ? -12.597 7.428 0.531 1.00 91.00 97 LYS A CA 1
ATOM 799 C C . LYS A 1 97 ? -11.119 7.067 0.557 1.00 91.00 97 LYS A C 1
ATOM 801 O O . LYS A 1 97 ? -10.362 7.616 1.351 1.00 91.00 97 LYS A O 1
ATOM 806 N N . ALA A 1 98 ? -10.713 6.206 -0.369 1.00 91.88 98 ALA A N 1
ATOM 807 C CA . ALA A 1 98 ? -9.315 5.966 -0.692 1.00 91.88 98 ALA A CA 1
ATOM 808 C C . ALA A 1 98 ? -9.045 6.373 -2.145 1.00 91.88 98 ALA A C 1
ATOM 810 O O . ALA A 1 98 ? -9.909 6.220 -3.009 1.00 91.88 98 ALA A O 1
ATOM 811 N N . GLN A 1 99 ? -7.854 6.896 -2.409 1.00 93.19 99 GLN A N 1
ATOM 812 C CA . GLN A 1 99 ? -7.371 7.219 -3.745 1.00 93.19 99 GLN A CA 1
ATOM 813 C C . GLN A 1 99 ? -6.013 6.564 -3.960 1.00 93.19 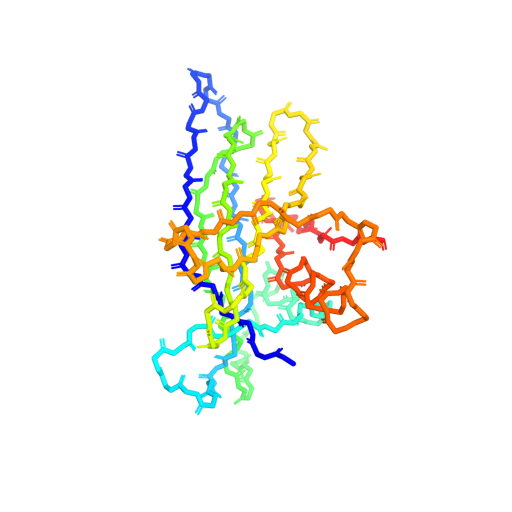99 GLN A C 1
ATOM 815 O O . GLN A 1 99 ? -5.188 6.516 -3.050 1.00 93.19 99 GLN A O 1
ATOM 820 N N . ILE A 1 100 ? -5.779 6.089 -5.179 1.00 93.69 100 ILE A N 1
ATOM 821 C CA . ILE A 1 100 ? -4.484 5.572 -5.605 1.00 93.69 100 ILE A CA 1
ATOM 822 C C . ILE A 1 100 ? -3.941 6.496 -6.689 1.00 93.69 100 ILE A C 1
ATOM 824 O O . ILE A 1 100 ? -4.649 6.841 -7.634 1.00 93.69 100 ILE A O 1
ATOM 828 N N . CYS A 1 101 ? -2.687 6.905 -6.538 1.00 94.38 101 CYS A N 1
ATOM 829 C CA . CYS A 1 101 ? -1.938 7.637 -7.549 1.00 94.38 101 CYS A CA 1
ATOM 830 C C . CYS A 1 101 ? -0.664 6.862 -7.877 1.00 94.38 101 CYS A C 1
ATOM 832 O O . CYS A 1 101 ? 0.058 6.431 -6.977 1.00 94.38 101 CYS A O 1
ATOM 834 N N . VAL A 1 102 ? -0.387 6.703 -9.166 1.00 95.38 102 VAL A N 1
ATOM 835 C CA . VAL A 1 102 ? 0.823 6.054 -9.663 1.00 95.38 102 VAL A CA 1
ATOM 836 C C . VAL A 1 102 ? 1.724 7.116 -10.268 1.00 95.38 102 VAL A C 1
ATOM 838 O O . VAL A 1 102 ? 1.258 8.010 -10.980 1.00 95.38 102 VAL A O 1
ATOM 841 N N . LYS A 1 103 ? 3.018 7.037 -9.977 1.00 95.75 103 LYS A N 1
ATOM 842 C CA . LYS A 1 103 ? 4.028 7.918 -10.551 1.00 95.75 103 LYS A CA 1
ATOM 843 C C . LYS A 1 103 ? 5.206 7.105 -11.063 1.00 95.75 103 LYS A C 1
ATOM 845 O O . LYS A 1 103 ? 5.616 6.148 -10.411 1.00 95.75 103 LYS A O 1
ATOM 850 N N . ARG A 1 104 ? 5.773 7.522 -12.190 1.00 95.38 104 ARG A N 1
ATOM 851 C CA . ARG A 1 104 ? 6.990 6.941 -12.766 1.00 95.38 104 ARG A CA 1
ATOM 852 C C . ARG A 1 104 ? 8.154 7.896 -12.588 1.00 95.38 104 ARG A C 1
ATOM 854 O O . ARG A 1 104 ? 7.973 9.111 -12.665 1.00 95.38 104 ARG A O 1
ATOM 861 N N . TRP A 1 105 ? 9.331 7.357 -12.315 1.00 95.88 105 TRP A N 1
ATOM 862 C CA . TRP A 1 105 ? 10.551 8.145 -12.318 1.00 95.88 105 TRP A CA 1
ATOM 863 C C . TRP A 1 105 ? 10.843 8.638 -13.741 1.00 95.88 105 TRP A C 1
ATOM 865 O O . TRP A 1 105 ? 10.790 7.870 -14.696 1.00 95.88 105 TRP A O 1
ATOM 875 N N . SER A 1 106 ? 11.118 9.933 -13.885 1.00 95.38 106 SER A N 1
ATOM 876 C CA . SER A 1 106 ? 11.577 10.531 -15.136 1.00 95.38 106 SER A CA 1
ATOM 877 C C . SER A 1 106 ? 13.056 10.857 -15.009 1.00 95.38 106 SER A C 1
ATOM 879 O O . SER A 1 106 ? 13.436 11.742 -14.240 1.00 95.38 106 SER A O 1
ATOM 881 N N . ASP A 1 107 ? 13.895 10.178 -15.791 1.00 93.62 107 ASP A N 1
ATOM 882 C CA . ASP A 1 107 ? 15.330 10.469 -15.832 1.00 93.62 107 ASP A CA 1
ATOM 883 C C . ASP A 1 107 ? 15.644 11.845 -16.413 1.00 93.62 107 ASP A C 1
ATOM 885 O O . ASP A 1 107 ? 16.674 12.426 -16.059 1.00 93.62 107 ASP A O 1
ATOM 889 N N . LEU A 1 108 ? 14.759 12.361 -17.269 1.00 95.00 108 LEU A N 1
ATOM 890 C CA . LEU A 1 108 ? 14.865 13.692 -17.854 1.00 95.00 108 LEU A CA 1
ATOM 891 C C . LEU A 1 108 ? 14.571 14.776 -16.811 1.00 95.00 108 LEU A C 1
ATOM 893 O O . LEU A 1 108 ? 15.346 15.713 -16.658 1.00 95.00 108 LEU A O 1
ATOM 897 N N . GLU A 1 109 ? 13.468 14.638 -16.072 1.00 95.25 109 GLU A N 1
ATOM 898 C CA . GLU A 1 109 ? 13.038 15.644 -15.089 1.00 95.25 109 GLU A CA 1
ATOM 899 C C . GLU A 1 109 ? 13.623 15.417 -13.686 1.00 95.25 109 GLU A C 1
ATOM 901 O O . GLU A 1 109 ? 13.386 16.223 -12.785 1.00 95.25 109 GLU A O 1
ATOM 906 N N . LYS A 1 110 ? 14.351 14.310 -13.483 1.00 94.88 110 LYS A N 1
ATOM 907 C CA . LYS A 1 110 ? 14.909 13.867 -12.193 1.00 94.88 110 LYS A CA 1
ATOM 908 C C . LYS A 1 110 ? 13.873 13.859 -11.064 1.00 94.88 110 LYS A C 1
ATOM 910 O O . LYS A 1 110 ? 14.166 14.229 -9.926 1.00 94.88 110 LYS A O 1
ATOM 915 N N . ARG A 1 111 ? 12.639 13.456 -11.385 1.00 95.56 111 ARG A N 1
ATOM 916 C CA . ARG A 1 111 ? 11.520 13.399 -10.434 1.00 95.56 111 ARG A CA 1
ATOM 917 C C . ARG A 1 111 ? 10.459 12.388 -10.846 1.00 95.56 111 ARG A C 1
ATOM 919 O O . ARG A 1 111 ? 10.378 11.983 -12.001 1.00 95.56 111 ARG A O 1
ATOM 926 N N . TYR A 1 112 ? 9.595 12.044 -9.895 1.00 95.81 112 TYR A N 1
ATOM 927 C CA . TYR A 1 112 ? 8.408 11.230 -10.144 1.00 95.81 112 TYR A CA 1
ATOM 928 C C . TYR A 1 112 ? 7.297 12.049 -10.808 1.00 95.81 112 TYR A C 1
ATOM 930 O O . TYR A 1 112 ? 6.787 13.000 -10.207 1.00 95.81 112 TYR A O 1
ATOM 938 N N . ILE A 1 113 ? 6.878 11.636 -12.003 1.00 95.25 113 ILE A N 1
ATOM 939 C CA . ILE A 1 113 ? 5.780 12.235 -12.768 1.00 95.25 113 ILE A CA 1
ATOM 940 C C . ILE A 1 113 ? 4.526 11.347 -12.714 1.00 95.25 113 ILE A C 1
ATOM 942 O O . ILE A 1 113 ? 4.658 10.122 -12.669 1.00 95.25 113 ILE A O 1
ATOM 946 N N . PRO A 1 114 ? 3.307 11.916 -12.684 1.00 94.44 114 PRO A N 1
ATOM 947 C CA . PRO A 1 114 ? 2.075 11.129 -12.698 1.00 94.44 114 PRO A CA 1
ATOM 948 C C . PRO A 1 114 ? 1.988 10.212 -13.923 1.00 94.44 114 PRO A C 1
ATOM 950 O O . PRO A 1 114 ? 2.212 10.656 -15.046 1.00 94.44 114 PRO A O 1
ATOM 953 N N . ALA A 1 115 ? 1.628 8.949 -13.699 1.00 91.56 115 ALA A N 1
ATOM 954 C CA . ALA A 1 115 ? 1.320 7.995 -14.757 1.00 91.56 115 ALA A CA 1
ATOM 955 C C . ALA A 1 115 ? -0.208 7.897 -14.928 1.00 91.56 115 ALA A C 1
ATOM 957 O O . ALA A 1 115 ? -0.907 7.668 -13.933 1.00 91.56 115 ALA A O 1
ATOM 958 N N . PRO A 1 116 ? -0.752 8.068 -16.146 1.00 88.75 116 PRO A N 1
ATOM 959 C CA . PRO A 1 116 ? -2.173 7.852 -16.399 1.00 88.75 116 PRO A CA 1
ATOM 960 C C . PRO A 1 116 ? -2.566 6.402 -16.103 1.00 88.75 116 PRO A C 1
ATOM 962 O O . PRO A 1 116 ? -1.861 5.474 -16.493 1.00 88.75 116 PRO A O 1
ATOM 965 N N . MET A 1 117 ? -3.717 6.194 -15.453 1.00 82.44 117 MET A N 1
ATOM 966 C CA . MET A 1 117 ? -4.194 4.841 -15.117 1.00 82.44 117 MET A CA 1
ATOM 967 C C . MET A 1 117 ? -4.458 3.981 -16.365 1.00 82.44 117 MET A C 1
ATOM 969 O O . MET A 1 117 ? -4.348 2.765 -16.293 1.00 82.44 117 MET A O 1
ATOM 973 N N . ASN A 1 118 ? -4.763 4.608 -17.506 1.00 87.19 118 ASN A N 1
ATOM 974 C CA . ASN A 1 118 ? -4.991 3.916 -18.779 1.00 87.19 118 ASN A CA 1
ATOM 975 C C . ASN A 1 118 ? -3.697 3.387 -19.419 1.00 87.19 118 ASN A C 1
ATOM 977 O O . ASN A 1 118 ? -3.764 2.533 -20.296 1.00 87.19 118 ASN A O 1
ATOM 981 N N . ASP A 1 119 ? -2.538 3.873 -18.968 1.00 89.69 119 ASP A N 1
ATOM 982 C CA . ASP A 1 119 ? -1.228 3.526 -19.525 1.00 89.69 119 ASP A CA 1
ATOM 983 C C . ASP A 1 119 ? -0.464 2.564 -18.605 1.00 89.69 119 ASP A C 1
ATOM 985 O O . ASP A 1 119 ? 0.762 2.449 -18.694 1.00 89.69 119 ASP A O 1
ATOM 989 N N . LEU A 1 120 ? -1.153 1.927 -17.655 1.00 89.56 120 LEU A N 1
ATOM 990 C CA . LEU A 1 120 ? -0.543 0.968 -16.747 1.00 89.56 120 LEU A CA 1
ATOM 991 C C . LEU A 1 120 ? -0.301 -0.358 -17.461 1.00 89.56 120 LEU A C 1
ATOM 993 O O . LEU A 1 120 ? -1.170 -0.931 -18.111 1.00 89.56 120 LEU A O 1
ATOM 997 N N . THR A 1 121 ? 0.901 -0.884 -17.291 1.00 91.94 121 THR A N 1
ATOM 998 C CA . THR A 1 121 ? 1.212 -2.258 -17.663 1.00 91.94 121 THR A CA 1
ATOM 999 C C . THR A 1 121 ? 0.532 -3.224 -16.692 1.00 91.94 121 THR A C 1
ATOM 1001 O O . THR A 1 121 ? 0.347 -2.924 -15.510 1.00 91.94 121 THR A O 1
ATOM 1004 N N . ALA A 1 122 ? 0.271 -4.455 -17.137 1.00 91.31 122 ALA A N 1
ATOM 1005 C CA . ALA A 1 122 ? -0.274 -5.503 -16.268 1.00 91.31 122 ALA A CA 1
ATOM 1006 C C . ALA A 1 122 ? 0.589 -5.761 -15.010 1.00 91.31 122 ALA A C 1
ATOM 1008 O O . ALA A 1 122 ? 0.088 -6.199 -13.972 1.00 91.31 122 ALA A O 1
ATOM 1009 N N . ALA A 1 123 ? 1.901 -5.508 -15.080 1.00 90.25 123 ALA A N 1
ATOM 1010 C CA . ALA A 1 123 ? 2.793 -5.620 -13.930 1.00 90.25 123 ALA A CA 1
ATOM 1011 C C . ALA A 1 123 ? 2.546 -4.508 -12.895 1.00 90.25 123 ALA A C 1
ATOM 1013 O O . ALA A 1 123 ? 2.549 -4.787 -11.694 1.00 90.25 123 ALA A O 1
ATOM 1014 N N . GLU A 1 124 ? 2.301 -3.277 -13.348 1.00 91.94 124 GLU A N 1
ATOM 1015 C CA . GLU A 1 124 ? 1.974 -2.132 -12.492 1.00 91.94 124 GLU A CA 1
ATOM 1016 C C . GLU A 1 124 ? 0.577 -2.275 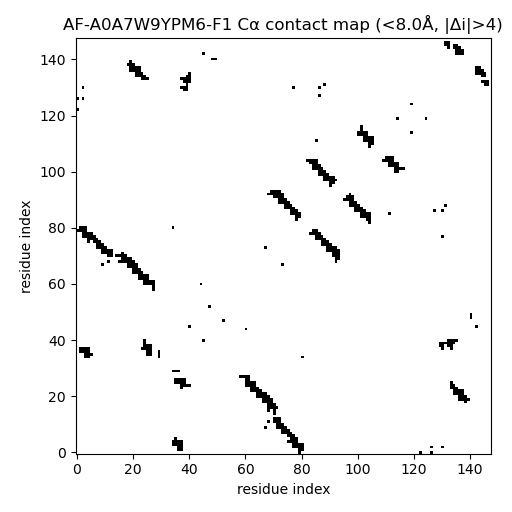-11.879 1.00 91.94 124 GLU A C 1
ATOM 1018 O O . GLU A 1 124 ? 0.410 -2.040 -10.686 1.00 91.94 124 GLU A O 1
ATOM 1023 N N . GLU A 1 125 ? -0.411 -2.761 -12.633 1.00 92.31 125 GLU A N 1
ATOM 1024 C CA . GLU A 1 125 ? -1.744 -3.066 -12.095 1.00 92.31 125 GLU A CA 1
ATOM 1025 C C . GLU A 1 125 ? -1.676 -4.105 -10.968 1.00 92.31 125 GLU A C 1
ATOM 1027 O O . GLU A 1 125 ? -2.216 -3.908 -9.876 1.00 92.31 125 GLU A O 1
ATOM 1032 N N . ARG A 1 126 ? -0.938 -5.202 -11.186 1.00 90.88 126 ARG A N 1
ATOM 1033 C CA . ARG A 1 126 ? -0.700 -6.215 -10.145 1.00 90.88 126 ARG A CA 1
ATOM 1034 C C . ARG A 1 126 ? 0.031 -5.627 -8.941 1.00 90.88 126 ARG A C 1
ATOM 1036 O O . ARG A 1 126 ? -0.257 -6.015 -7.809 1.00 90.88 126 ARG A O 1
ATOM 1043 N N . ALA A 1 127 ? 0.963 -4.705 -9.169 1.00 91.06 127 ALA A N 1
ATOM 1044 C CA . ALA A 1 127 ? 1.684 -4.021 -8.106 1.00 91.06 127 ALA A CA 1
ATOM 1045 C C . ALA A 1 127 ? 0.759 -3.135 -7.261 1.00 91.06 127 ALA A C 1
ATOM 1047 O O . ALA A 1 127 ? 0.826 -3.183 -6.031 1.00 91.06 127 ALA A O 1
ATOM 1048 N N . ILE A 1 128 ? -0.156 -2.403 -7.895 1.00 92.12 128 ILE A N 1
ATOM 1049 C CA . ILE A 1 128 ? -1.187 -1.613 -7.214 1.00 92.12 128 ILE A CA 1
ATOM 1050 C C . ILE A 1 128 ? -2.076 -2.517 -6.364 1.00 92.12 128 ILE A C 1
ATOM 1052 O 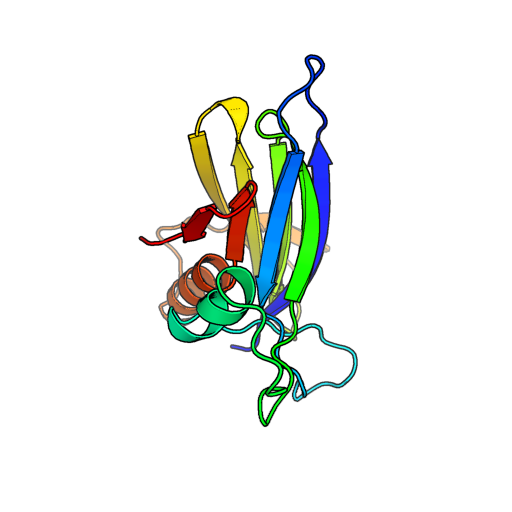O . ILE A 1 128 ? -2.251 -2.255 -5.176 1.00 92.12 128 ILE A O 1
ATOM 1056 N N . LEU A 1 129 ? -2.578 -3.615 -6.936 1.00 91.56 129 LEU A N 1
ATOM 1057 C CA . LEU A 1 129 ? -3.427 -4.567 -6.215 1.00 91.56 129 LEU A CA 1
ATOM 1058 C C . LEU A 1 129 ? -2.704 -5.183 -5.013 1.00 91.56 129 LEU A C 1
ATOM 1060 O O . LEU A 1 129 ? -3.282 -5.280 -3.932 1.00 91.56 129 LEU A O 1
ATOM 1064 N N . CYS A 1 130 ? -1.437 -5.569 -5.183 1.00 91.12 130 CYS A N 1
ATOM 1065 C CA . CYS A 1 130 ? -0.601 -6.081 -4.099 1.00 91.12 130 CYS A CA 1
ATOM 1066 C C . CYS A 1 130 ? -0.437 -5.040 -2.980 1.00 91.12 130 CYS A C 1
ATOM 1068 O O . CYS A 1 130 ? -0.641 -5.360 -1.811 1.00 91.12 130 CYS A O 1
ATOM 1070 N N . THR A 1 131 ? -0.149 -3.790 -3.351 1.00 93.50 131 THR A N 1
ATOM 1071 C CA . THR A 1 131 ? 0.047 -2.674 -2.414 1.00 93.50 131 THR A CA 1
ATOM 1072 C C . THR A 1 131 ? -1.228 -2.336 -1.653 1.00 93.50 131 THR A C 1
ATOM 1074 O O . THR A 1 131 ? -1.206 -2.149 -0.443 1.00 93.50 131 THR A O 1
ATOM 1077 N N . PHE A 1 132 ? -2.370 -2.280 -2.333 1.00 91.69 132 PHE A N 1
ATOM 1078 C CA . PHE A 1 132 ? -3.634 -1.973 -1.671 1.00 91.69 132 PHE A CA 1
ATOM 1079 C C . PHE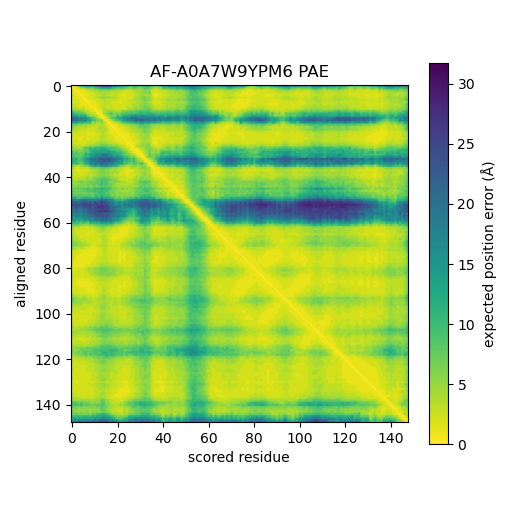 A 1 132 ? -4.046 -3.099 -0.715 1.00 91.69 132 PHE A C 1
ATOM 1081 O O . PHE A 1 132 ? -4.448 -2.840 0.417 1.00 91.69 132 PHE A O 1
ATOM 1088 N N . ARG A 1 133 ? -3.846 -4.360 -1.124 1.00 92.00 133 ARG A N 1
ATOM 1089 C CA . ARG A 1 133 ? -4.131 -5.540 -0.294 1.00 92.00 133 ARG A CA 1
ATOM 1090 C C . ARG A 1 133 ? -3.151 -5.740 0.857 1.00 92.00 133 ARG A C 1
ATOM 1092 O O . ARG A 1 133 ? -3.461 -6.509 1.759 1.00 92.00 133 ARG A O 1
ATOM 1099 N N . SER A 1 134 ? -1.990 -5.087 0.859 1.00 93.12 134 SER A N 1
ATOM 1100 C CA . SER A 1 134 ? -1.070 -5.141 1.999 1.00 93.12 134 SER A CA 1
ATOM 1101 C C . SER A 1 134 ? -1.471 -4.197 3.134 1.00 93.12 134 SER A C 1
ATOM 1103 O O . SER A 1 134 ? -0.772 -4.158 4.145 1.00 93.12 134 SER A O 1
ATOM 1105 N N . VAL A 1 135 ? -2.546 -3.414 2.975 1.00 93.69 135 VAL A N 1
ATOM 1106 C CA . VAL A 1 135 ? -2.984 -2.398 3.939 1.00 93.69 135 VAL A CA 1
ATOM 1107 C C . VAL A 1 135 ? -4.353 -2.749 4.527 1.00 93.69 135 VAL A C 1
ATOM 1109 O O . VAL A 1 135 ? -5.306 -3.062 3.814 1.00 93.69 135 VAL A O 1
ATOM 1112 N N . SER A 1 136 ? -4.471 -2.647 5.849 1.00 91.38 136 SER A N 1
ATOM 1113 C CA . SER A 1 136 ? -5.745 -2.740 6.570 1.00 91.38 136 SER A CA 1
ATOM 1114 C C . SER A 1 136 ? -5.860 -1.635 7.615 1.00 91.38 136 SER A C 1
ATOM 1116 O O . SER A 1 136 ? -4.862 -1.050 8.034 1.00 91.38 136 SER A O 1
ATOM 1118 N N . ILE A 1 137 ? -7.089 -1.329 8.020 1.00 91.50 137 ILE A N 1
ATOM 1119 C CA . ILE A 1 137 ? -7.387 -0.303 9.019 1.00 91.50 137 ILE A CA 1
ATOM 1120 C C . ILE A 1 137 ? -8.045 -0.983 10.216 1.00 91.50 137 ILE A C 1
ATOM 1122 O O . ILE A 1 137 ? -9.051 -1.677 10.068 1.00 91.50 137 ILE A O 1
ATOM 1126 N N . ARG A 1 138 ? -7.501 -0.767 11.411 1.00 88.25 138 ARG A N 1
ATOM 1127 C CA . ARG A 1 138 ? -8.035 -1.264 12.679 1.00 88.25 138 ARG A CA 1
ATOM 1128 C C . ARG A 1 138 ? -8.603 -0.115 13.507 1.00 88.25 138 ARG A C 1
ATOM 1130 O O . ARG A 1 138 ? -7.978 0.931 13.665 1.00 88.25 138 ARG A O 1
ATOM 1137 N N . SER A 1 139 ? -9.791 -0.316 14.068 1.00 86.56 139 SER A N 1
ATOM 1138 C CA . SER A 1 139 ? -10.388 0.586 15.057 1.00 86.56 139 SER A CA 1
ATOM 1139 C C . SER A 1 139 ? -11.008 -0.241 16.182 1.00 86.56 139 SER A C 1
ATOM 1141 O O . SER A 1 139 ? -12.053 -0.878 16.015 1.00 86.56 139 SER A O 1
ATOM 1143 N N . GLY A 1 140 ? -10.320 -0.287 17.326 1.00 83.00 140 GLY A N 1
ATOM 1144 C CA . GLY A 1 140 ? -10.636 -1.226 18.402 1.00 83.00 140 GLY A CA 1
ATOM 1145 C C . GLY A 1 140 ? -10.499 -2.676 17.924 1.00 83.00 140 GLY A C 1
ATOM 1146 O O . GLY A 1 140 ? -9.466 -3.059 17.386 1.00 83.00 140 GLY A O 1
ATOM 1147 N N . GLN A 1 141 ? -11.560 -3.472 18.082 1.00 78.19 141 GLN A N 1
ATOM 1148 C CA . GLN A 1 141 ? -11.610 -4.876 17.641 1.00 78.19 141 GLN A CA 1
ATOM 1149 C C . GLN A 1 141 ? -12.077 -5.057 16.185 1.00 78.19 141 GLN A C 1
ATOM 1151 O O . GLN A 1 141 ? -12.205 -6.183 15.711 1.00 78.19 141 GLN A O 1
ATOM 1156 N N . LYS A 1 142 ? -12.371 -3.968 15.462 1.00 82.94 142 LYS A N 1
ATOM 1157 C CA . LYS A 1 142 ? -12.829 -4.032 14.068 1.00 82.94 142 LYS A CA 1
ATOM 1158 C C . LYS A 1 142 ? -11.656 -3.846 13.117 1.00 82.94 142 LYS A C 1
ATOM 1160 O O . LYS A 1 142 ? -10.885 -2.901 13.279 1.00 82.94 142 LYS A O 1
ATOM 1165 N N . ILE A 1 143 ? -11.581 -4.703 12.103 1.00 84.62 143 ILE A N 1
ATOM 1166 C CA . ILE A 1 143 ? -10.624 -4.603 10.999 1.00 84.62 143 ILE A CA 1
ATOM 1167 C C . ILE A 1 143 ? -11.394 -4.376 9.707 1.00 84.62 143 ILE A C 1
ATOM 1169 O O . ILE A 1 143 ? -12.359 -5.080 9.410 1.00 84.62 143 ILE A O 1
ATOM 1173 N N . GLN A 1 144 ? -10.958 -3.380 8.952 1.00 85.44 144 GLN A N 1
ATOM 1174 C CA . GLN A 1 144 ? -11.430 -3.077 7.615 1.00 85.44 144 GLN A CA 1
ATOM 1175 C C . GLN A 1 144 ? -10.309 -3.370 6.626 1.00 85.44 144 GLN A C 1
ATOM 1177 O O . GLN A 1 144 ? -9.184 -2.884 6.766 1.00 85.44 144 GLN A O 1
ATOM 1182 N N . TYR A 1 145 ? -10.636 -4.177 5.627 1.00 80.56 145 TYR A N 1
ATOM 1183 C CA . TYR A 1 145 ? -9.729 -4.513 4.544 1.00 80.56 145 TYR A CA 1
ATOM 1184 C C . TYR A 1 145 ? -9.951 -3.574 3.371 1.00 80.56 145 TYR A C 1
ATOM 1186 O O . TYR A 1 145 ? -11.082 -3.215 3.042 1.00 80.56 145 TYR A O 1
ATOM 1194 N N . CYS A 1 146 ? -8.858 -3.239 2.704 1.00 72.19 146 CYS A N 1
ATOM 1195 C CA . CYS A 1 146 ? -8.882 -2.516 1.448 1.00 72.19 146 CYS A CA 1
ATOM 1196 C C . CYS A 1 146 ? -9.139 -3.528 0.312 1.00 72.19 146 CYS A C 1
ATOM 1198 O O . CYS A 1 146 ? -8.206 -4.013 -0.328 1.00 72.19 146 CYS A O 1
ATOM 1200 N N . LEU A 1 147 ? -10.404 -3.925 0.126 1.00 60.09 147 LEU A N 1
ATOM 1201 C CA . LEU A 1 147 ? -10.838 -4.845 -0.935 1.00 60.09 147 LEU A CA 1
ATOM 1202 C C . LEU A 1 147 ? -11.385 -4.038 -2.123 1.00 60.09 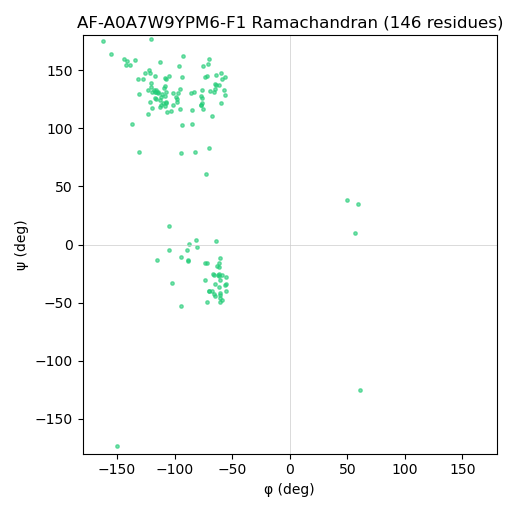147 LEU A C 1
ATOM 1204 O O . LEU A 1 147 ? -12.186 -3.127 -1.920 1.00 60.09 147 LEU A O 1
ATOM 1208 N N . PHE A 1 148 ? -10.913 -4.363 -3.329 1.00 48.38 148 PHE A N 1
ATOM 1209 C CA . PHE A 1 148 ? -11.484 -3.919 -4.606 1.00 48.38 148 PHE A CA 1
ATOM 1210 C C . PHE A 1 148 ? -12.569 -4.892 -5.053 1.00 48.38 148 PHE A C 1
ATOM 1212 O O . PHE A 1 148 ? -12.334 -6.114 -4.875 1.00 48.38 148 PHE A O 1
#

Nearest PDB structures (foldseek):
  3wcs-assembly1_B-2  TM=2.976E-01  e=4.121E-01  Phaseolus vulgaris
  1sbe-assembly1_A  TM=2.963E-01  e=6.057E-01  Glycine max
  2sba-assembly1_A  TM=3.121E-01  e=6.761E-01  Glycine max
  5ava-assembly2_F  TM=2.995E-01  e=4.861E-01  Phaseolus vulgaris
  4d69-assembly4_B  TM=3.091E-01  e=1.050E+00  Glycine max

Radius of gyration: 16.01 Å; Cα contacts (8 Å, |Δi|>4): 285; chains: 1; bounding box: 32×41×43 Å

pLDDT: mean 85.64, std 11.74, range [48.38, 97.25]

Solvent-accessible surface area (backbone atoms only — not comparable to full-atom values): 8424 Å² total; per-residue (Å²): 133,63,40,23,64,72,51,74,48,78,49,76,45,96,58,89,50,56,70,30,34,40,36,34,33,32,50,76,78,35,99,48,88,88,49,52,24,52,38,62,63,52,76,75,70,54,46,64,72,74,42,92,62,91,67,76,59,97,65,67,85,38,66,52,77,45,83,50,35,52,34,21,34,37,40,37,37,30,29,32,83,85,58,48,39,36,43,34,45,36,37,36,41,67,74,75,44,75,48,79,47,47,24,33,55,33,86,88,75,73,42,73,42,83,47,61,81,89,76,57,48,74,69,54,51,51,45,50,53,40,57,44,30,12,32,35,40,34,46,86,83,45,77,46,73,55,77,132

Foldseek 3Di:
DWKAFDDKDKAADPDFAAKKKKKFWFDLCDPDNVGRTGFFDDPVNLVVLQDVDPDQPPGHTDIDIDMDGLQIKMWTWMADPVRQKIWIWIDRSNVRDIDIWIWGQDPVVRDTDTDDPVPDDPVVVVVNVGRQRSIWMDRRSDIGGSDD

Secondary structure (DSSP, 8-state):
--EEEEEEEEE--SS---EEEEEEEE-SS-SSTT--BB-PPPHHHHGGGTS--SS--SS--EEEEEEEETTSEEEEEEEETTS-EEEEEEEEGGGTEEEEEEEEEETTTTEEEEPPGGG--HHHHHHHHHHHHTEEEEETTEEEE---

Mean predicted aligned error: 6.2 Å

Organism: NCBI:txid576944

Sequence (148 aa):
MNIYFSNYIVHQAKQGGKMCEVLIKEKPNPPFHESRTIEPIHFSDSLQFISPSDKRPLEPIRYRMITCTTKDDLFLFFKTIDDQLMIVITFFFGRGKAQICVKRWSDLEKRYIPAPMNDLTAAEERAILCTFRSVSIRSGQKIQYCLF